Protein AF-A0A645IKE3-F1 (afdb_monomer_lite)

Foldseek 3Di:
DVVVVLVVVLVVVVVVLLVVLVVVLVVDLVSLVVVLVVLVVVLVVLVVVLVVLVVVLVVPVVPDPPPVPVSVVSVVVSVVSVSVSVSSVVSSVSSVVSD

Secondary structure (DSSP, 8-state):
-HHHHHHHHHHHHHHHHHHHHHHHHHT-HHHHHHHHHHHHHHHHHHHHHHHHHHHHHHHHHHH-TT-HHHHHHHHHHHHHHHHHHHHHHHHHHHHHTT-

Radius of gyration: 17.25 Å; chains: 1; bounding box: 39×14×49 Å

Structure (mmCIF, N/CA/C/O backbone):
data_AF-A0A645IKE3-F1
#
_entry.id   AF-A0A645IKE3-F1
#
loop_
_atom_site.group_PDB
_atom_site.id
_atom_site.type_symbol
_atom_site.label_atom_id
_atom_site.label_alt_id
_atom_site.label_comp_id
_atom_site.label_asym_id
_atom_site.label_entity_id
_atom_site.label_seq_id
_atom_site.pdbx_PDB_ins_code
_atom_site.Cartn_x
_atom_site.Cartn_y
_atom_site.Cartn_z
_atom_site.occupancy
_atom_site.B_iso_or_equiv
_atom_site.auth_seq_id
_atom_site.auth_comp_id
_atom_site.auth_asym_id
_atom_site.auth_atom_id
_atom_site.pdbx_PDB_model_num
ATOM 1 N N . MET A 1 1 ? -10.042 0.697 -20.269 1.00 45.78 1 MET A N 1
ATOM 2 C CA . MET A 1 1 ? -10.804 -0.506 -19.840 1.00 45.78 1 MET A CA 1
ATOM 3 C C . MET A 1 1 ? -10.241 -1.132 -18.555 1.00 45.78 1 MET A C 1
ATOM 5 O O . MET A 1 1 ? -11.033 -1.626 -17.769 1.00 45.78 1 MET A O 1
ATOM 9 N N . PHE A 1 2 ? -8.925 -1.075 -18.290 1.00 44.56 2 PHE A N 1
ATOM 10 C CA . PHE A 1 2 ? -8.317 -1.640 -17.068 1.00 44.56 2 PHE A CA 1
ATOM 11 C C . PHE A 1 2 ? -8.499 -0.790 -15.796 1.00 44.56 2 PHE A C 1
ATOM 13 O O . PHE A 1 2 ? -8.690 -1.350 -14.723 1.00 44.56 2 PHE A O 1
ATOM 20 N N . GLU A 1 3 ? -8.533 0.541 -15.907 1.00 49.75 3 GLU A N 1
ATOM 21 C CA . GLU A 1 3 ? -8.690 1.426 -14.738 1.00 49.75 3 GLU A CA 1
ATOM 22 C C . GLU A 1 3 ? -10.026 1.223 -14.007 1.00 49.75 3 GLU A C 1
ATOM 24 O O . GLU A 1 3 ? -10.054 1.181 -12.782 1.00 49.75 3 GLU A O 1
ATOM 29 N N . LYS A 1 4 ? -11.134 1.001 -14.733 1.00 50.97 4 LYS A N 1
ATOM 30 C CA . LYS A 1 4 ? -12.449 0.758 -14.109 1.00 50.97 4 LYS A CA 1
ATOM 31 C C . LYS A 1 4 ? -12.482 -0.518 -13.265 1.00 50.97 4 LYS A C 1
ATOM 33 O O . LYS A 1 4 ? -13.073 -0.508 -12.194 1.00 50.97 4 LYS A O 1
ATOM 38 N N . LEU A 1 5 ? -11.828 -1.590 -13.719 1.00 59.22 5 LEU A N 1
ATOM 39 C CA . LEU A 1 5 ? -11.764 -2.850 -12.969 1.00 59.22 5 LEU A CA 1
ATOM 40 C C . LEU A 1 5 ? -10.926 -2.706 -11.692 1.00 59.22 5 LEU A C 1
ATOM 42 O O . LEU A 1 5 ? -11.276 -3.281 -10.662 1.00 59.22 5 LEU A O 1
ATOM 46 N N . ASN A 1 6 ? -9.853 -1.911 -11.747 1.00 58.88 6 ASN A N 1
ATOM 47 C CA . ASN A 1 6 ? -8.986 -1.679 -10.594 1.00 58.88 6 ASN A CA 1
ATOM 48 C C . ASN A 1 6 ? -9.669 -0.797 -9.535 1.00 58.88 6 ASN A C 1
ATOM 50 O O . ASN A 1 6 ? -9.571 -1.071 -8.339 1.00 58.88 6 ASN A O 1
ATOM 54 N N . VAL A 1 7 ? -10.432 0.213 -9.971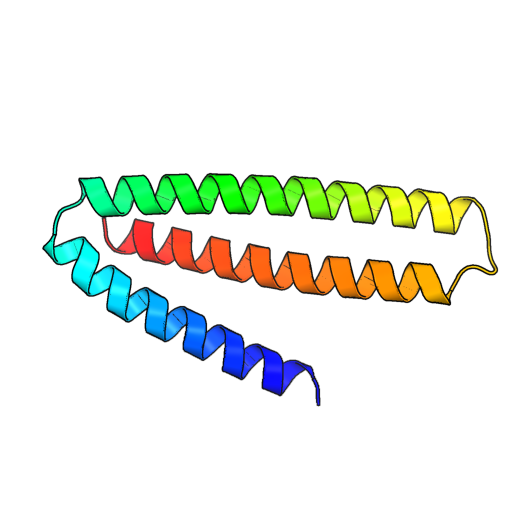 1.00 61.66 7 VAL A N 1
ATOM 55 C CA . VAL A 1 7 ? -11.232 1.071 -9.081 1.00 61.66 7 VAL A CA 1
ATOM 56 C C . VAL A 1 7 ? -12.293 0.256 -8.337 1.00 61.66 7 VAL A C 1
ATOM 58 O O . VAL A 1 7 ? -12.394 0.366 -7.118 1.00 61.66 7 VAL A O 1
ATOM 61 N N . ASP A 1 8 ? -13.024 -0.616 -9.033 1.00 72.62 8 ASP A N 1
ATOM 62 C CA . ASP A 1 8 ? -14.043 -1.491 -8.434 1.00 72.62 8 ASP A CA 1
ATOM 63 C C . ASP A 1 8 ? -13.459 -2.428 -7.360 1.00 72.62 8 ASP A C 1
ATOM 65 O O . ASP A 1 8 ? -14.041 -2.624 -6.289 1.00 72.62 8 ASP A O 1
ATOM 69 N N . ALA A 1 9 ? -12.285 -3.005 -7.630 1.00 74.62 9 ALA A N 1
ATOM 70 C CA . ALA A 1 9 ? -11.602 -3.898 -6.700 1.00 74.62 9 ALA A CA 1
ATOM 71 C C . ALA A 1 9 ? -11.061 -3.150 -5.471 1.00 74.62 9 ALA A C 1
ATOM 73 O O . ALA A 1 9 ? -11.218 -3.621 -4.339 1.00 74.62 9 ALA A O 1
ATOM 74 N N . ASN A 1 10 ? -10.463 -1.974 -5.673 1.00 74.38 10 ASN A N 1
ATOM 75 C CA . ASN A 1 10 ? -9.962 -1.134 -4.586 1.00 74.38 10 ASN A CA 1
ATOM 76 C C . ASN A 1 10 ? -11.098 -0.612 -3.705 1.00 74.38 10 ASN A C 1
ATOM 78 O O . ASN A 1 10 ? -10.972 -0.642 -2.480 1.00 74.38 10 ASN A O 1
ATOM 82 N N . GLN A 1 11 ? -12.232 -0.240 -4.300 1.00 77.44 11 GLN A N 1
ATOM 83 C CA . GLN A 1 11 ? -13.409 0.199 -3.558 1.00 77.44 11 GLN A CA 1
ATOM 84 C C . GLN A 1 11 ? -13.935 -0.913 -2.642 1.00 77.44 11 GLN A C 1
ATOM 86 O O . GLN A 1 11 ? -14.067 -0.705 -1.439 1.00 77.44 11 GLN A O 1
ATOM 91 N N . ARG A 1 12 ? -14.105 -2.139 -3.158 1.00 83.56 12 ARG A N 1
ATOM 92 C CA . ARG A 1 12 ? -14.530 -3.288 -2.332 1.00 83.56 12 ARG A CA 1
ATOM 93 C C . ARG A 1 12 ? -13.554 -3.592 -1.199 1.00 83.56 12 ARG A C 1
ATOM 95 O O . ARG A 1 12 ? -13.977 -3.935 -0.092 1.00 83.56 12 ARG A O 1
ATOM 102 N N . ARG A 1 13 ? -12.246 -3.473 -1.455 1.00 82.06 13 ARG A N 1
ATOM 103 C CA . ARG A 1 13 ? -11.203 -3.650 -0.431 1.00 82.06 13 ARG A CA 1
ATOM 104 C C . ARG A 1 13 ? -11.299 -2.582 0.658 1.00 82.06 13 ARG A C 1
ATOM 106 O O . ARG A 1 13 ? -11.140 -2.922 1.830 1.00 82.06 13 ARG A O 1
ATOM 113 N N . LEU A 1 14 ? -11.575 -1.329 0.294 1.00 83.00 14 LEU A N 1
ATOM 114 C CA . LEU A 1 14 ? -11.809 -0.243 1.249 1.00 83.00 14 LEU A CA 1
ATOM 115 C C . LEU A 1 14 ? -13.090 -0.450 2.048 1.00 83.00 14 LEU A C 1
ATOM 117 O O . LEU A 1 14 ? -13.064 -0.295 3.262 1.00 83.00 14 LEU A O 1
ATOM 121 N N . ASP A 1 15 ? -14.187 -0.836 1.406 1.00 85.50 15 ASP A N 1
ATOM 122 C CA . ASP A 1 15 ? -15.467 -1.041 2.089 1.00 85.50 15 ASP A CA 1
ATOM 123 C C . ASP A 1 15 ? -15.377 -2.196 3.096 1.00 85.50 15 ASP A C 1
ATOM 125 O O . ASP A 1 15 ? -15.797 -2.067 4.249 1.00 85.50 15 ASP A O 1
ATOM 129 N N . THR A 1 16 ? -14.717 -3.292 2.706 1.00 86.38 16 THR A N 1
ATOM 130 C CA . THR A 1 16 ? -14.411 -4.411 3.611 1.00 86.38 16 THR A CA 1
ATOM 131 C C . THR A 1 16 ? -13.540 -3.948 4.779 1.00 86.38 16 THR A C 1
ATOM 133 O O . THR A 1 16 ? -13.788 -4.306 5.932 1.00 86.38 16 THR A O 1
ATOM 136 N N . PHE A 1 17 ? -12.527 -3.124 4.502 1.00 86.38 17 PHE A N 1
ATOM 137 C CA . PHE A 1 17 ? -11.661 -2.574 5.537 1.00 86.38 17 PHE A CA 1
ATOM 138 C C . PHE A 1 17 ? -12.427 -1.668 6.506 1.00 86.38 17 PHE A C 1
ATOM 140 O O . PHE A 1 17 ? -12.303 -1.862 7.706 1.00 86.38 17 PHE A O 1
ATOM 147 N N . LYS A 1 18 ? -13.276 -0.757 6.019 1.00 85.06 18 LYS A N 1
ATOM 148 C CA . LYS A 1 18 ? -14.127 0.111 6.852 1.00 85.06 18 LYS A CA 1
ATOM 149 C C . LYS A 1 18 ? -15.066 -0.691 7.752 1.00 85.06 18 LYS A C 1
ATOM 151 O O . LYS A 1 18 ? -15.243 -0.344 8.918 1.00 85.06 18 LYS A O 1
ATOM 156 N N . SER A 1 19 ? -15.651 -1.773 7.234 1.00 85.25 19 SER A N 1
ATOM 157 C CA . SER A 1 19 ? -16.495 -2.666 8.035 1.00 85.25 19 SER A CA 1
ATOM 158 C C . SER A 1 19 ? -15.700 -3.332 9.160 1.00 85.25 19 SER A C 1
ATOM 160 O O . SER A 1 19 ? -16.136 -3.330 10.309 1.00 85.25 19 SER A O 1
ATOM 162 N N . ASN A 1 20 ? -14.510 -3.855 8.849 1.00 84.62 20 ASN A N 1
ATOM 163 C CA . ASN A 1 20 ? -13.615 -4.435 9.852 1.00 84.62 20 ASN A CA 1
ATOM 164 C C . ASN A 1 20 ? -13.111 -3.385 10.849 1.00 84.62 20 ASN A C 1
ATOM 166 O O . ASN A 1 20 ? -12.989 -3.679 12.032 1.00 84.62 20 ASN A O 1
ATOM 170 N N . LEU A 1 21 ? -12.848 -2.162 10.392 1.00 85.00 21 LEU A N 1
ATOM 171 C CA . LEU A 1 21 ? -12.387 -1.054 11.218 1.00 85.00 21 LEU A CA 1
ATOM 172 C C . LEU A 1 21 ? -13.425 -0.678 12.275 1.00 85.00 21 LEU A C 1
ATOM 174 O O . LEU A 1 21 ? -13.073 -0.545 13.441 1.00 85.00 21 LEU A O 1
ATOM 178 N N . ARG A 1 22 ? -14.706 -0.593 11.892 1.00 82.12 22 ARG A N 1
ATOM 179 C CA . ARG A 1 22 ? -15.820 -0.388 12.832 1.00 82.12 22 ARG A CA 1
ATOM 180 C C . ARG A 1 22 ? -15.919 -1.505 13.870 1.00 82.12 22 ARG A C 1
ATOM 182 O O . ARG A 1 22 ? -16.131 -1.226 15.041 1.00 82.12 22 ARG A O 1
ATOM 189 N N . ASP A 1 23 ? -15.736 -2.762 13.472 1.00 83.38 23 ASP A N 1
ATOM 190 C CA . ASP A 1 23 ? -15.695 -3.877 14.430 1.00 83.38 23 ASP A CA 1
ATOM 191 C C . ASP A 1 23 ? -14.470 -3.780 15.361 1.00 83.38 23 ASP A C 1
ATOM 193 O O . ASP A 1 23 ? -14.570 -4.033 16.560 1.00 83.38 23 ASP A O 1
ATOM 197 N N . MET A 1 24 ? -13.311 -3.354 14.851 1.00 80.88 24 MET A N 1
ATOM 198 C CA . MET A 1 24 ? -12.101 -3.190 15.660 1.00 80.88 24 MET A CA 1
ATOM 199 C C . MET A 1 24 ? -12.165 -1.998 16.614 1.00 80.88 24 MET A C 1
ATOM 201 O O . MET A 1 24 ? -11.694 -2.142 17.741 1.00 80.88 24 MET A O 1
ATOM 205 N N . SER A 1 25 ? -12.769 -0.875 16.218 1.00 77.56 25 SER A N 1
ATOM 206 C CA . SER A 1 25 ? -12.923 0.291 17.094 1.00 77.56 25 SER A CA 1
ATOM 207 C C . SER A 1 25 ? -13.791 -0.036 18.309 1.00 77.56 25 SER A C 1
ATOM 209 O O . SER A 1 25 ? -13.448 0.343 19.426 1.00 77.56 25 SER A O 1
ATOM 211 N N . THR A 1 26 ? -14.827 -0.869 18.144 1.00 78.19 26 THR A N 1
ATOM 212 C CA . THR A 1 26 ? -15.631 -1.366 19.280 1.00 78.19 26 THR A CA 1
ATOM 213 C C . THR A 1 26 ? -14.858 -2.287 20.231 1.00 78.19 26 THR A C 1
ATOM 215 O O . THR A 1 26 ? -15.253 -2.454 21.383 1.00 78.19 26 THR A O 1
ATOM 218 N N . LYS A 1 27 ? -13.743 -2.876 19.776 1.00 75.81 27 LYS A N 1
ATOM 219 C CA . LYS A 1 27 ? -12.892 -3.803 20.546 1.00 75.81 27 LYS A CA 1
ATOM 220 C C . LYS A 1 27 ? -11.706 -3.112 21.234 1.00 75.81 27 LYS A C 1
ATOM 222 O O . LYS A 1 27 ? -10.949 -3.790 21.928 1.00 75.81 27 LYS A O 1
ATOM 227 N N . GLY A 1 28 ? -11.562 -1.795 21.070 1.00 78.19 28 GLY A N 1
ATOM 228 C C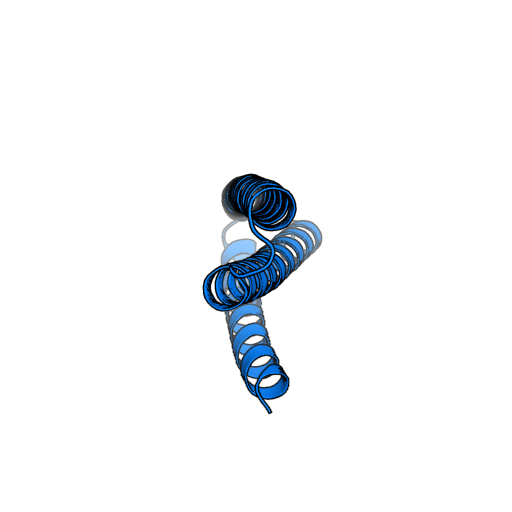A . GLY A 1 28 ? -10.608 -0.954 21.794 1.00 78.19 28 GLY A CA 1
ATOM 229 C C . GLY A 1 28 ? -9.472 -0.381 20.939 1.00 78.19 28 GLY A C 1
ATOM 230 O O . GLY A 1 28 ? -8.941 -1.024 20.030 1.00 78.19 28 GLY A O 1
ATOM 231 N N . GLU A 1 29 ? -9.053 0.830 21.307 1.00 79.31 29 GLU A N 1
ATOM 232 C CA . GLU A 1 29 ? -8.060 1.675 20.622 1.00 79.31 29 GLU A CA 1
ATOM 233 C C . GLU A 1 29 ? -6.701 0.985 20.407 1.00 79.31 29 GLU A C 1
ATOM 235 O O . GLU A 1 29 ? -6.073 1.102 19.357 1.00 79.31 29 GLU A O 1
ATOM 240 N N . ASN A 1 30 ? -6.284 0.143 21.356 1.00 84.69 30 ASN A N 1
ATOM 241 C CA . ASN A 1 30 ? -5.026 -0.605 21.282 1.00 84.69 30 ASN A CA 1
ATOM 242 C C . ASN A 1 30 ? -4.940 -1.532 20.052 1.00 84.69 30 ASN A C 1
ATOM 244 O O . ASN A 1 30 ? -3.856 -1.797 19.527 1.00 84.69 30 ASN A O 1
ATOM 248 N N . LYS A 1 31 ? -6.082 -2.047 19.575 1.00 84.44 31 LYS A N 1
ATOM 249 C CA . LYS A 1 31 ? -6.134 -2.895 18.377 1.00 84.44 31 LYS A CA 1
ATOM 250 C C . LYS A 1 31 ? -5.997 -2.065 17.099 1.00 84.44 31 LYS A C 1
ATOM 252 O O . LYS A 1 31 ? -5.309 -2.500 16.178 1.00 84.44 31 LYS A O 1
ATOM 257 N N . LEU A 1 32 ? -6.598 -0.874 17.076 1.00 84.94 32 LEU A N 1
ATOM 258 C CA . LEU A 1 32 ? -6.474 0.085 15.976 1.00 84.94 32 LEU A CA 1
ATOM 259 C C . LEU A 1 32 ? -5.031 0.567 15.823 1.00 84.94 32 LEU A C 1
ATOM 261 O O . LEU A 1 32 ? -4.493 0.537 14.719 1.00 84.94 32 LEU A O 1
ATOM 265 N N . LEU A 1 33 ? -4.371 0.913 16.932 1.00 86.75 33 LEU A N 1
ATOM 266 C CA . LEU A 1 33 ? -2.969 1.338 16.935 1.00 86.75 33 LEU A CA 1
ATOM 267 C C . LEU A 1 33 ? -2.036 0.260 16.366 1.00 86.75 33 LEU A C 1
ATOM 269 O O . LEU A 1 33 ? -1.201 0.557 15.514 1.00 86.75 33 LEU A O 1
ATOM 273 N N . ARG A 1 34 ? -2.218 -1.007 16.757 1.00 89.12 34 ARG A N 1
ATOM 274 C CA . ARG A 1 34 ? -1.439 -2.127 16.197 1.00 89.12 34 ARG A CA 1
ATOM 275 C C . ARG A 1 34 ? -1.665 -2.317 14.698 1.00 89.12 34 ARG A C 1
ATOM 277 O O . ARG A 1 34 ? -0.715 -2.588 13.965 1.00 89.12 34 ARG A O 1
ATOM 284 N N . GLU A 1 35 ? -2.907 -2.189 14.237 1.00 87.88 35 GLU A N 1
ATOM 285 C CA . GLU A 1 35 ? -3.217 -2.290 12.808 1.00 87.88 35 GLU A CA 1
ATOM 286 C C . GLU A 1 35 ? -2.601 -1.117 12.028 1.00 87.88 35 GLU A C 1
ATOM 288 O O . GLU A 1 35 ? -2.018 -1.324 10.962 1.00 87.88 35 GLU A O 1
ATOM 293 N N . ARG A 1 36 ? -2.631 0.094 12.599 1.00 89.56 36 ARG A N 1
ATOM 294 C CA . ARG A 1 36 ? -1.974 1.284 12.044 1.00 89.56 36 ARG A CA 1
ATOM 295 C C . ARG A 1 36 ? -0.473 1.065 11.884 1.00 89.56 36 ARG A C 1
ATOM 297 O O . ARG A 1 36 ? 0.063 1.301 10.806 1.00 89.56 36 ARG A O 1
ATOM 304 N N . GLU A 1 37 ? 0.206 0.572 12.919 1.00 91.88 37 GLU A N 1
ATOM 305 C CA . GLU A 1 37 ? 1.641 0.271 12.855 1.00 91.88 37 GLU A CA 1
ATOM 306 C C . GLU A 1 37 ? 1.969 -0.762 11.776 1.00 91.88 37 GLU A C 1
ATOM 308 O O . GLU A 1 37 ? 2.931 -0.601 11.022 1.00 91.88 37 GLU A O 1
ATOM 313 N N . LYS A 1 38 ? 1.156 -1.816 11.666 1.00 92.69 38 LYS A N 1
ATOM 314 C CA . LYS A 1 38 ? 1.328 -2.846 10.641 1.00 92.69 38 LYS A CA 1
ATOM 315 C C . LYS A 1 38 ? 1.193 -2.266 9.231 1.00 92.69 38 LYS A C 1
ATOM 317 O O . LYS A 1 38 ? 2.013 -2.578 8.368 1.00 92.69 38 LYS A O 1
ATOM 322 N N . LEU A 1 39 ? 0.186 -1.424 9.003 1.00 91.25 39 LEU A N 1
ATOM 323 C CA . LEU A 1 39 ? -0.023 -0.763 7.716 1.00 91.25 39 LEU A CA 1
ATOM 324 C C . LEU A 1 39 ? 1.091 0.239 7.401 1.00 91.25 39 LEU A C 1
ATOM 326 O O . LEU A 1 39 ? 1.560 0.259 6.268 1.00 91.25 39 LEU A O 1
ATOM 330 N N . MET A 1 40 ? 1.575 1.004 8.383 1.00 91.44 40 MET A N 1
ATOM 331 C CA . MET A 1 40 ? 2.715 1.908 8.185 1.00 91.44 40 MET A CA 1
ATOM 332 C C . MET A 1 40 ? 3.976 1.154 7.758 1.00 91.44 40 MET A C 1
ATOM 334 O O . MET A 1 40 ? 4.604 1.539 6.776 1.00 91.44 40 MET A O 1
ATOM 338 N N . ARG A 1 41 ? 4.308 0.031 8.411 1.00 94.31 41 ARG A N 1
ATOM 339 C CA . ARG A 1 41 ? 5.454 -0.802 7.999 1.00 94.31 41 ARG A CA 1
ATOM 340 C C . ARG A 1 41 ? 5.287 -1.353 6.583 1.00 94.31 41 ARG A C 1
ATOM 342 O O . ARG A 1 41 ? 6.248 -1.389 5.821 1.00 94.31 41 ARG A O 1
ATOM 349 N N . ALA A 1 42 ? 4.075 -1.777 6.222 1.00 92.06 42 ALA A N 1
ATOM 350 C CA . ALA A 1 42 ? 3.784 -2.244 4.868 1.00 92.06 42 ALA A CA 1
ATOM 351 C C . ALA A 1 42 ? 3.942 -1.118 3.830 1.00 92.06 42 ALA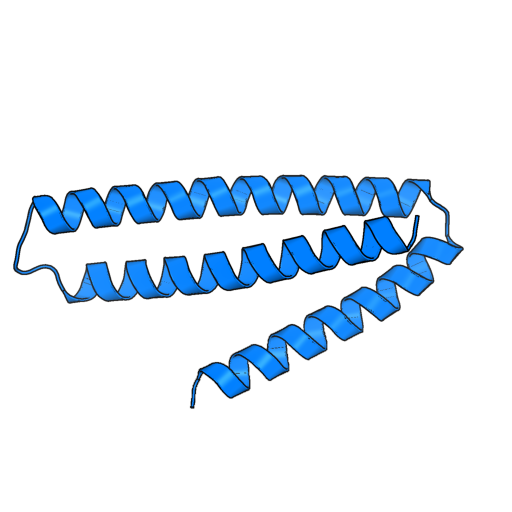 A C 1
ATOM 353 O O . ALA A 1 42 ? 4.512 -1.338 2.765 1.00 92.06 42 ALA A O 1
ATOM 354 N N . TYR A 1 43 ? 3.498 0.097 4.155 1.00 92.69 43 TYR A N 1
ATOM 355 C CA . TYR A 1 43 ? 3.665 1.274 3.304 1.00 92.69 43 TYR A CA 1
ATOM 356 C C . TYR A 1 43 ? 5.140 1.649 3.107 1.00 92.69 43 TYR A C 1
ATOM 358 O O . TYR A 1 43 ? 5.563 1.917 1.982 1.00 92.69 43 TYR A O 1
ATOM 366 N N . GLU A 1 44 ? 5.942 1.626 4.173 1.00 93.31 44 GLU A N 1
ATOM 367 C CA . GLU A 1 44 ? 7.390 1.847 4.082 1.00 93.31 44 GLU A CA 1
ATOM 368 C C . GLU A 1 44 ? 8.078 0.787 3.218 1.00 93.31 44 GLU A C 1
ATOM 370 O O . GLU A 1 44 ? 8.916 1.123 2.379 1.00 93.31 44 GLU A O 1
ATOM 375 N N . HIS A 1 45 ? 7.688 -0.482 3.368 1.00 9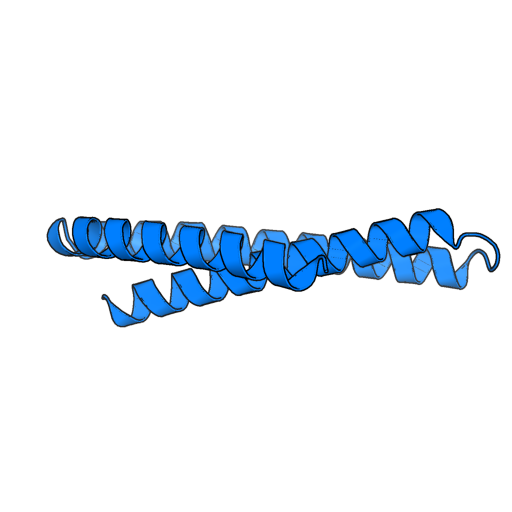3.62 45 HIS A N 1
ATOM 376 C CA . HIS A 1 45 ? 8.207 -1.564 2.538 1.00 93.62 45 HIS A CA 1
ATOM 377 C C . HIS A 1 45 ? 7.897 -1.337 1.053 1.00 93.62 45 HIS A C 1
ATOM 379 O O . HIS A 1 45 ? 8.814 -1.349 0.232 1.00 93.62 45 HIS A O 1
ATOM 385 N N . LEU A 1 46 ? 6.641 -1.018 0.720 1.00 92.44 46 LEU A N 1
ATOM 386 C CA . LEU A 1 46 ? 6.235 -0.706 -0.652 1.00 92.44 46 LEU A CA 1
ATOM 387 C C . LEU A 1 46 ? 7.005 0.488 -1.220 1.00 92.44 46 LEU A C 1
ATOM 389 O O . LEU A 1 46 ? 7.438 0.444 -2.369 1.00 92.44 46 LEU A O 1
ATOM 393 N N . LYS A 1 47 ? 7.230 1.544 -0.427 1.00 92.38 47 LYS A N 1
ATOM 394 C CA . LYS A 1 47 ? 8.064 2.682 -0.848 1.00 92.38 47 LYS A CA 1
ATOM 395 C C . LYS A 1 47 ? 9.489 2.255 -1.189 1.00 92.38 47 LYS A C 1
ATOM 397 O O . LYS A 1 47 ? 10.021 2.692 -2.209 1.00 92.38 47 LYS A O 1
ATOM 402 N N . SER A 1 48 ? 10.093 1.397 -0.369 1.00 94.31 48 SER A N 1
ATOM 403 C CA . SER A 1 48 ? 11.430 0.859 -0.630 1.00 94.31 48 SER A CA 1
ATOM 404 C C . SER A 1 48 ? 11.467 0.004 -1.900 1.00 94.31 48 SER A C 1
ATOM 406 O O . SER A 1 48 ? 12.419 0.089 -2.680 1.00 94.31 48 SER A O 1
ATOM 408 N N . GLU A 1 49 ? 10.435 -0.806 -2.141 1.00 92.38 49 GLU A N 1
ATOM 409 C CA . GLU A 1 49 ? 10.320 -1.597 -3.366 1.00 92.38 49 GLU A CA 1
ATOM 410 C C . GLU A 1 49 ? 10.166 -0.700 -4.596 1.00 92.38 49 GLU A C 1
ATOM 412 O O . GLU A 1 49 ? 10.915 -0.859 -5.558 1.00 92.38 49 GLU A O 1
ATOM 417 N N . ILE A 1 50 ? 9.257 0.280 -4.556 1.00 92.56 50 ILE A N 1
ATOM 418 C CA . ILE A 1 50 ? 9.049 1.251 -5.641 1.00 92.56 50 ILE A CA 1
ATOM 419 C C . ILE A 1 50 ? 10.366 1.945 -5.990 1.00 92.56 50 ILE A C 1
ATOM 421 O O . ILE A 1 50 ? 10.746 1.950 -7.158 1.00 92.56 50 ILE A O 1
ATOM 425 N N . ALA A 1 51 ? 11.091 2.457 -4.992 1.00 92.44 51 ALA A N 1
ATOM 426 C CA . ALA A 1 51 ? 12.378 3.114 -5.203 1.00 92.44 51 ALA A CA 1
ATOM 427 C C . ALA A 1 51 ? 13.407 2.176 -5.858 1.00 92.44 51 ALA A C 1
ATOM 429 O O . ALA A 1 51 ? 14.162 2.590 -6.737 1.00 92.44 51 ALA A O 1
ATOM 430 N N . THR A 1 52 ? 13.412 0.898 -5.471 1.00 92.75 52 THR A N 1
ATOM 431 C CA . THR A 1 52 ? 14.287 -0.122 -6.065 1.00 92.75 52 THR A CA 1
ATOM 432 C C . THR A 1 52 ? 13.937 -0.368 -7.531 1.00 92.75 52 THR A C 1
ATOM 434 O O . THR A 1 52 ? 14.821 -0.382 -8.389 1.00 92.75 52 THR A O 1
ATOM 437 N N . TYR A 1 53 ? 12.650 -0.522 -7.848 1.00 90.62 53 TYR A N 1
ATOM 438 C CA . TYR A 1 53 ? 12.197 -0.690 -9.227 1.00 90.62 53 TYR A CA 1
ATOM 439 C C . TYR A 1 53 ? 12.474 0.557 -10.077 1.00 90.62 53 TYR A C 1
ATOM 441 O O . TYR A 1 53 ? 12.927 0.419 -11.210 1.00 90.62 53 TYR A O 1
ATOM 449 N N . GLU A 1 54 ? 12.268 1.762 -9.542 1.00 89.12 54 GLU A N 1
ATOM 450 C CA . GLU A 1 54 ? 12.590 3.020 -10.226 1.00 89.12 54 GLU A CA 1
ATOM 451 C C . GLU A 1 54 ? 14.093 3.139 -10.513 1.00 89.12 54 GLU A C 1
ATOM 453 O O . GLU A 1 54 ? 14.478 3.484 -11.632 1.00 89.12 54 GLU A O 1
ATOM 458 N N . ASN A 1 55 ? 14.949 2.775 -9.552 1.00 90.62 55 ASN A N 1
ATOM 459 C CA . ASN A 1 55 ? 16.399 2.749 -9.744 1.00 90.62 55 ASN A CA 1
ATOM 460 C C . ASN A 1 55 ? 16.803 1.755 -10.849 1.00 90.62 55 ASN A C 1
ATOM 462 O O . ASN A 1 55 ? 17.545 2.108 -11.767 1.00 90.62 55 ASN A O 1
ATOM 466 N N . ASN A 1 56 ? 16.228 0.548 -10.825 1.00 87.62 56 ASN A N 1
ATOM 467 C CA . ASN A 1 56 ? 16.457 -0.480 -11.842 1.00 87.62 56 ASN A CA 1
ATOM 468 C C . ASN A 1 56 ? 16.023 -0.020 -13.242 1.00 87.62 56 ASN A C 1
ATOM 470 O O . ASN A 1 56 ? 16.756 -0.220 -14.211 1.00 87.62 56 ASN A O 1
ATOM 474 N N . VAL A 1 57 ? 14.863 0.635 -13.364 1.00 87.94 57 VAL A N 1
ATOM 475 C CA . VAL A 1 57 ? 14.400 1.213 -14.637 1.00 87.94 57 VAL A CA 1
ATOM 476 C C . VAL A 1 57 ? 15.353 2.306 -15.117 1.00 87.94 57 VAL A C 1
ATOM 478 O O . VAL A 1 57 ? 15.713 2.319 -16.298 1.00 87.94 57 VAL A O 1
ATOM 481 N N . GLY A 1 58 ? 15.807 3.187 -14.221 1.00 85.69 58 GLY A N 1
ATOM 482 C CA . GLY A 1 58 ? 16.794 4.226 -14.529 1.00 85.69 58 GLY A CA 1
ATOM 483 C C . GLY A 1 58 ? 18.119 3.652 -15.046 1.00 85.69 58 GLY A C 1
ATOM 484 O O . GLY A 1 58 ? 18.655 4.119 -16.050 1.00 85.69 58 GLY A O 1
ATOM 485 N N . PHE A 1 59 ? 18.612 2.575 -14.430 1.00 86.31 59 PHE A N 1
ATOM 486 C CA . PHE A 1 59 ? 19.821 1.881 -14.878 1.00 86.31 59 PHE A CA 1
ATOM 487 C C . PHE A 1 59 ? 19.647 1.213 -16.252 1.00 86.31 59 PHE A C 1
ATOM 489 O O . PHE A 1 59 ? 20.512 1.334 -17.127 1.00 86.31 59 PHE A O 1
ATOM 496 N N . LEU A 1 60 ? 18.522 0.523 -16.467 1.00 82.56 60 LEU A N 1
ATOM 497 C CA . LEU A 1 60 ? 18.221 -0.180 -17.718 1.00 82.56 60 LEU A CA 1
ATOM 498 C C . LEU A 1 60 ? 18.032 0.784 -18.898 1.00 82.56 60 LEU A C 1
ATOM 500 O O . LEU A 1 60 ? 18.523 0.513 -19.995 1.00 82.56 60 LEU A O 1
ATOM 504 N N . THR A 1 61 ? 17.367 1.920 -18.672 1.00 78.62 61 THR A N 1
ATOM 505 C CA . THR A 1 61 ? 17.179 2.967 -19.693 1.00 78.62 61 THR A CA 1
ATOM 506 C C . THR A 1 61 ? 18.485 3.671 -20.056 1.00 78.62 61 THR A C 1
ATOM 508 O O . THR A 1 61 ? 18.703 3.959 -21.234 1.00 78.62 61 THR A O 1
ATOM 511 N N . ALA A 1 62 ? 19.382 3.891 -19.089 1.00 78.62 62 ALA A N 1
ATOM 512 C CA . ALA A 1 62 ? 20.711 4.444 -19.346 1.00 78.62 62 ALA A CA 1
ATOM 513 C C . ALA A 1 62 ? 21.626 3.464 -20.107 1.00 78.62 62 ALA A C 1
ATOM 515 O O . ALA A 1 62 ? 22.435 3.888 -20.933 1.00 78.62 62 ALA A O 1
ATOM 516 N N . SER A 1 63 ? 21.483 2.157 -19.853 1.00 72.19 63 SER A N 1
ATOM 517 C CA . SER A 1 63 ? 22.402 1.126 -20.354 1.00 72.19 63 SER A CA 1
ATOM 518 C C . SER A 1 63 ? 22.001 0.505 -21.699 1.00 72.19 63 SER A C 1
ATOM 520 O O . SER A 1 63 ? 22.868 -0.030 -22.388 1.00 72.19 63 SER A O 1
ATOM 522 N N . ASN A 1 64 ? 20.723 0.532 -22.117 1.00 59.09 64 ASN A N 1
ATOM 523 C CA . ASN A 1 64 ? 20.327 -0.096 -23.385 1.00 59.09 64 ASN A CA 1
ATOM 524 C C . ASN A 1 64 ? 19.061 0.509 -24.033 1.00 59.09 64 ASN A C 1
ATOM 526 O O . ASN A 1 64 ? 17.944 0.321 -23.557 1.00 59.09 64 ASN A O 1
ATOM 530 N N . LYS A 1 65 ? 19.207 1.138 -25.211 1.00 59.75 65 LYS A N 1
ATOM 531 C CA . LYS A 1 65 ? 18.095 1.740 -25.989 1.00 59.75 65 LYS A CA 1
ATOM 532 C C . LYS A 1 65 ? 17.108 0.724 -26.602 1.00 59.75 65 LYS A C 1
ATOM 534 O O . LYS A 1 65 ? 16.122 1.136 -27.204 1.00 59.75 65 LYS A O 1
ATOM 539 N N . LYS A 1 66 ? 17.361 -0.590 -26.497 1.00 59.88 66 LYS A N 1
ATOM 540 C CA . LYS A 1 66 ? 16.546 -1.664 -27.116 1.00 59.88 66 LYS A CA 1
ATOM 541 C C . LYS A 1 66 ? 15.735 -2.520 -26.120 1.00 59.88 66 LYS A C 1
ATOM 543 O O . LYS A 1 66 ? 15.128 -3.504 -26.527 1.00 59.88 66 LYS A O 1
ATOM 548 N N . GLY A 1 67 ? 15.698 -2.161 -24.832 1.00 62.06 67 GLY A N 1
ATOM 549 C CA . GLY A 1 67 ? 15.075 -2.947 -23.749 1.00 62.06 67 GLY A CA 1
ATOM 550 C C . GLY A 1 67 ? 13.597 -2.655 -23.434 1.00 62.06 67 GLY A C 1
ATOM 551 O O . GLY A 1 67 ? 13.197 -2.789 -22.281 1.00 62.06 67 GLY A O 1
ATOM 552 N N . ASN A 1 68 ? 12.774 -2.244 -24.407 1.00 69.50 68 ASN A N 1
ATOM 553 C CA . ASN A 1 68 ? 11.424 -1.706 -24.141 1.00 69.50 68 ASN A CA 1
ATOM 554 C C . ASN A 1 68 ? 10.450 -2.669 -23.429 1.00 69.50 68 ASN A C 1
ATOM 556 O O . ASN A 1 68 ? 9.585 -2.206 -22.693 1.00 69.50 68 ASN A O 1
ATOM 560 N N . GLY A 1 69 ? 10.560 -3.988 -23.625 1.00 79.44 69 GLY A N 1
ATOM 561 C CA . GLY A 1 69 ? 9.628 -4.959 -23.026 1.00 79.44 69 GLY A CA 1
ATOM 562 C C . GLY A 1 69 ? 9.737 -5.046 -21.500 1.00 79.44 69 GLY A C 1
ATOM 563 O O . GLY A 1 69 ? 8.742 -4.887 -20.798 1.00 79.44 69 GLY A O 1
ATOM 564 N N . LEU A 1 70 ? 10.961 -5.221 -2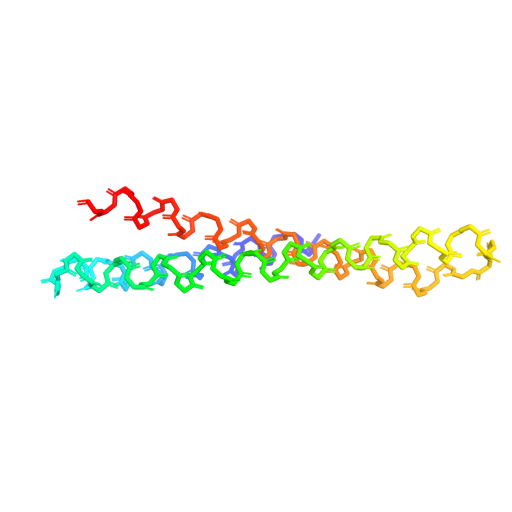0.993 1.00 81.69 70 LEU A N 1
ATOM 565 C CA . LEU A 1 70 ? 11.240 -5.314 -19.555 1.00 81.69 70 LEU A CA 1
ATOM 566 C C . LEU A 1 70 ? 10.991 -3.985 -18.837 1.00 81.69 70 LEU A C 1
ATOM 568 O O . LEU A 1 70 ? 10.436 -3.973 -17.743 1.00 81.69 70 LEU A O 1
ATOM 572 N N . ILE A 1 71 ? 11.347 -2.865 -19.475 1.00 84.56 71 ILE A N 1
ATOM 573 C CA . ILE A 1 71 ? 11.083 -1.528 -18.932 1.00 84.56 71 ILE A CA 1
ATOM 574 C C . ILE A 1 71 ? 9.572 -1.298 -18.803 1.00 84.56 71 ILE A C 1
ATOM 576 O O . ILE A 1 71 ? 9.115 -0.857 -17.753 1.00 84.56 71 ILE A O 1
ATOM 580 N N . ASN A 1 72 ? 8.780 -1.662 -19.817 1.00 86.69 72 ASN A N 1
ATOM 581 C CA . ASN A 1 72 ? 7.320 -1.547 -19.753 1.00 86.69 72 ASN A CA 1
ATOM 582 C C . ASN A 1 72 ? 6.704 -2.409 -18.646 1.00 86.69 72 ASN A C 1
ATOM 584 O O . ASN A 1 72 ? 5.770 -1.967 -17.978 1.00 86.69 72 ASN A O 1
ATOM 588 N N . GLU A 1 73 ? 7.207 -3.624 -18.433 1.00 86.31 73 GLU A N 1
ATOM 589 C CA . GLU A 1 73 ? 6.724 -4.487 -17.353 1.00 86.31 73 GLU A CA 1
ATOM 590 C C . GLU A 1 73 ? 7.080 -3.924 -15.971 1.00 86.31 73 GLU A C 1
ATOM 592 O O . GLU A 1 73 ? 6.218 -3.854 -15.094 1.00 86.31 73 GLU A O 1
ATOM 597 N N . MET A 1 74 ? 8.312 -3.433 -15.795 1.00 88.56 74 MET A N 1
ATOM 598 C CA . MET A 1 74 ? 8.727 -2.767 -14.559 1.00 88.56 74 MET A CA 1
ATOM 599 C C . MET A 1 74 ? 7.915 -1.499 -14.290 1.00 88.56 74 MET A C 1
ATOM 601 O O . MET A 1 74 ? 7.475 -1.305 -13.161 1.00 88.56 74 MET A O 1
ATOM 605 N N . MET A 1 75 ? 7.649 -0.673 -15.307 1.00 86.94 75 MET A N 1
ATOM 606 C CA . MET A 1 75 ? 6.802 0.517 -15.163 1.00 86.94 75 MET A CA 1
ATOM 607 C C . MET A 1 75 ? 5.383 0.147 -14.721 1.00 86.94 75 MET A C 1
ATOM 609 O O . MET A 1 75 ? 4.888 0.720 -13.756 1.00 86.94 75 MET A O 1
ATOM 613 N N . ARG A 1 76 ? 4.764 -0.874 -15.331 1.00 90.06 76 ARG A N 1
ATOM 614 C CA . ARG A 1 76 ? 3.449 -1.374 -14.888 1.00 90.06 76 ARG A CA 1
ATOM 615 C C . ARG A 1 76 ? 3.477 -1.882 -13.449 1.00 90.06 76 ARG A C 1
ATOM 617 O O . ARG A 1 76 ? 2.518 -1.686 -12.708 1.00 90.06 76 ARG A O 1
ATOM 624 N N . LYS A 1 77 ? 4.565 -2.540 -13.042 1.00 89.75 77 LYS A N 1
ATOM 625 C CA . LYS A 1 77 ? 4.721 -3.034 -11.671 1.00 89.75 77 LYS A CA 1
ATOM 626 C C . LYS A 1 77 ? 4.874 -1.887 -10.673 1.00 89.75 77 LYS A C 1
ATOM 628 O O . LYS A 1 77 ? 4.247 -1.929 -9.622 1.00 89.75 77 LYS A O 1
ATOM 633 N N . ILE A 1 78 ? 5.630 -0.846 -11.024 1.00 90.31 78 ILE A N 1
ATOM 634 C CA . ILE A 1 78 ? 5.735 0.389 -10.236 1.00 90.31 78 ILE A CA 1
ATOM 635 C C . ILE A 1 78 ? 4.360 1.043 -10.081 1.00 90.31 78 ILE A C 1
ATOM 637 O O . ILE A 1 78 ? 4.004 1.428 -8.972 1.00 90.31 78 ILE A O 1
ATOM 641 N N . GLU A 1 79 ? 3.572 1.147 -11.154 1.00 89.69 79 GLU A N 1
ATOM 642 C CA . GLU A 1 79 ? 2.210 1.693 -11.084 1.00 89.69 79 GLU A CA 1
ATOM 643 C C . GLU A 1 79 ? 1.307 0.868 -10.160 1.00 89.69 79 GLU A C 1
ATOM 645 O O . GLU A 1 79 ? 0.647 1.433 -9.291 1.00 89.69 79 GLU A O 1
ATOM 650 N N . ALA A 1 80 ? 1.341 -0.464 -10.263 1.00 89.19 80 ALA A N 1
ATOM 651 C CA . ALA A 1 80 ? 0.570 -1.339 -9.381 1.00 89.19 80 ALA A CA 1
ATOM 652 C C . ALA A 1 80 ? 0.976 -1.193 -7.901 1.00 89.19 80 ALA A C 1
ATOM 654 O O . ALA A 1 80 ? 0.112 -1.119 -7.028 1.00 89.19 80 ALA A O 1
ATOM 655 N N . LEU A 1 81 ? 2.279 -1.103 -7.615 1.00 90.31 81 LEU A N 1
ATOM 656 C CA . LEU A 1 81 ? 2.789 -0.881 -6.257 1.00 90.31 81 LEU A CA 1
ATOM 657 C C . LEU A 1 81 ? 2.405 0.505 -5.725 1.00 90.31 81 LEU A C 1
ATOM 659 O O . LEU A 1 81 ? 2.095 0.641 -4.543 1.00 90.31 81 LEU A O 1
ATOM 663 N N . LYS A 1 82 ? 2.387 1.536 -6.580 1.00 89.12 82 LYS A N 1
ATOM 664 C CA . LYS A 1 82 ? 1.925 2.887 -6.222 1.00 89.12 82 LYS A CA 1
ATOM 665 C C . LYS A 1 82 ? 0.433 2.900 -5.887 1.00 89.12 82 LYS A C 1
ATOM 667 O O . LYS A 1 82 ? 0.048 3.514 -4.891 1.00 89.12 82 LYS A O 1
ATOM 672 N N . ASP A 1 83 ? -0.388 2.196 -6.662 1.00 88.62 83 ASP A N 1
ATOM 673 C CA . ASP A 1 83 ? -1.814 2.018 -6.365 1.00 88.62 83 ASP A CA 1
ATOM 674 C C . ASP A 1 83 ? -2.024 1.306 -5.021 1.00 88.62 83 ASP A C 1
ATOM 676 O O . ASP A 1 83 ? -2.864 1.717 -4.216 1.00 88.62 83 ASP A O 1
ATOM 680 N N . GLU A 1 84 ? -1.236 0.266 -4.739 1.00 88.56 84 GLU A N 1
ATOM 681 C CA . GLU A 1 84 ? -1.294 -0.447 -3.465 1.00 88.56 84 GLU A CA 1
ATOM 682 C C . GLU A 1 84 ? -0.835 0.427 -2.291 1.00 88.56 84 GLU A C 1
ATOM 684 O O . GLU A 1 84 ? -1.513 0.481 -1.263 1.00 88.56 84 GLU A O 1
ATOM 689 N N . ALA A 1 85 ? 0.249 1.188 -2.456 1.00 90.75 85 ALA A N 1
ATOM 690 C CA . ALA A 1 85 ? 0.723 2.133 -1.450 1.00 90.75 85 ALA A CA 1
ATOM 691 C C . ALA A 1 85 ? -0.345 3.191 -1.129 1.00 90.75 85 ALA A C 1
ATOM 693 O O . ALA A 1 85 ? -0.603 3.467 0.042 1.00 90.75 85 ALA A O 1
ATOM 694 N N . LYS A 1 86 ? -1.029 3.720 -2.150 1.00 89.94 86 LYS A N 1
ATOM 695 C CA . LYS A 1 86 ? -2.137 4.671 -1.988 1.00 89.94 86 LYS A CA 1
ATOM 696 C C . LYS A 1 86 ? -3.328 4.052 -1.254 1.00 89.94 86 LYS A C 1
ATOM 698 O O . LYS A 1 86 ? -3.957 4.707 -0.425 1.00 89.94 86 LYS A O 1
ATOM 703 N N . LEU A 1 87 ? -3.635 2.783 -1.520 1.00 89.12 87 LEU A N 1
ATOM 704 C CA . LEU A 1 87 ? -4.673 2.054 -0.793 1.00 89.12 87 LEU A CA 1
ATOM 705 C C . LEU A 1 87 ? -4.305 1.882 0.690 1.00 89.12 87 LEU A C 1
ATOM 707 O O . LEU A 1 87 ? -5.171 2.026 1.551 1.00 89.12 87 LEU A O 1
ATOM 711 N N . ILE A 1 88 ? -3.044 1.568 1.000 1.00 90.50 88 ILE A N 1
ATOM 712 C CA . ILE A 1 88 ? -2.569 1.450 2.386 1.00 90.50 88 ILE A CA 1
ATOM 713 C C . ILE A 1 88 ? -2.608 2.805 3.096 1.00 90.50 88 ILE A C 1
ATOM 715 O O . ILE A 1 88 ? -3.090 2.873 4.222 1.00 90.50 88 ILE A O 1
ATOM 719 N N . GLU A 1 89 ? -2.178 3.875 2.433 1.00 90.69 89 GLU A N 1
ATOM 720 C CA . GLU A 1 89 ? -2.247 5.241 2.960 1.00 90.69 89 GLU A CA 1
ATOM 721 C C . GLU A 1 89 ? -3.684 5.622 3.339 1.00 90.69 89 GLU A C 1
ATOM 723 O O . GLU A 1 89 ? -3.935 6.015 4.474 1.00 90.69 89 GLU A O 1
ATOM 728 N N . GLN A 1 90 ? -4.656 5.374 2.454 1.00 90.25 90 GLN A N 1
ATOM 729 C CA . GLN A 1 90 ? -6.073 5.610 2.755 1.00 90.25 90 GLN A CA 1
ATOM 730 C C . GLN A 1 90 ? -6.571 4.794 3.954 1.00 90.25 90 GLN A C 1
ATOM 732 O O . GLN A 1 90 ? -7.362 5.288 4.754 1.00 90.25 90 GLN A O 1
ATOM 737 N N . LYS A 1 91 ? -6.120 3.543 4.104 1.00 88.56 91 LYS A N 1
ATOM 738 C CA . LYS A 1 91 ? -6.465 2.715 5.270 1.00 88.56 91 LYS A CA 1
ATOM 739 C C . LYS A 1 91 ? -5.880 3.275 6.566 1.00 88.56 91 LYS A C 1
ATOM 741 O O . LYS A 1 91 ? -6.567 3.238 7.582 1.00 88.56 91 LYS A O 1
ATOM 746 N N . ILE A 1 92 ? -4.647 3.785 6.533 1.00 90.12 92 ILE A N 1
ATOM 747 C CA . ILE A 1 92 ? -4.003 4.434 7.683 1.00 90.12 92 ILE A CA 1
ATOM 748 C C . ILE A 1 92 ? -4.796 5.679 8.081 1.00 90.12 92 ILE A C 1
ATOM 750 O O . ILE A 1 92 ? -5.175 5.782 9.243 1.00 90.12 92 ILE A O 1
ATOM 754 N N . THR A 1 93 ? -5.126 6.554 7.125 1.00 90.56 93 THR A N 1
ATOM 755 C CA . THR A 1 93 ? -5.938 7.755 7.382 1.00 90.56 93 THR A CA 1
ATOM 756 C C . THR A 1 93 ? -7.286 7.400 8.006 1.00 90.56 93 THR A C 1
ATOM 758 O O . THR A 1 93 ? -7.673 7.998 9.000 1.00 90.56 93 THR A O 1
ATOM 761 N N . LEU A 1 94 ? -7.973 6.372 7.498 1.00 88.38 94 LEU A N 1
ATOM 762 C CA . LEU A 1 94 ? -9.243 5.921 8.076 1.00 88.38 94 LEU A CA 1
ATOM 763 C C . LEU A 1 94 ? -9.096 5.419 9.521 1.00 88.38 94 LEU A C 1
ATOM 765 O O . LEU A 1 94 ? -9.995 5.644 10.330 1.00 88.38 94 LEU A O 1
ATOM 769 N N . ILE A 1 95 ? -7.997 4.725 9.850 1.00 86.94 95 ILE A N 1
ATOM 770 C CA . ILE A 1 95 ? -7.718 4.332 11.238 1.00 86.94 95 ILE A CA 1
ATOM 771 C C . ILE A 1 95 ? -7.485 5.570 12.100 1.00 86.94 95 ILE A C 1
ATOM 773 O O . ILE A 1 95 ? -8.048 5.640 13.183 1.00 86.94 95 ILE A O 1
ATOM 777 N N . GLU A 1 96 ? -6.678 6.522 11.634 1.00 86.00 96 GLU A N 1
ATOM 778 C CA . GLU A 1 96 ? -6.390 7.760 12.367 1.00 86.00 96 GLU A CA 1
ATOM 779 C C . GLU A 1 96 ? -7.651 8.596 12.610 1.00 86.00 96 GLU A C 1
ATOM 781 O O . GLU A 1 96 ? -7.787 9.172 13.678 1.00 86.00 96 GLU A O 1
ATOM 786 N N . GLU A 1 97 ? -8.605 8.600 11.676 1.00 86.94 97 GLU A N 1
ATOM 787 C CA . GLU A 1 97 ? -9.928 9.213 11.864 1.00 86.94 97 GLU A CA 1
ATOM 788 C C . GLU A 1 97 ? -10.833 8.446 12.850 1.00 86.94 97 GLU A C 1
ATOM 790 O O . GLU A 1 97 ? -11.848 8.980 13.293 1.00 86.94 97 GLU A O 1
ATOM 795 N N . SER A 1 98 ? -10.517 7.180 13.14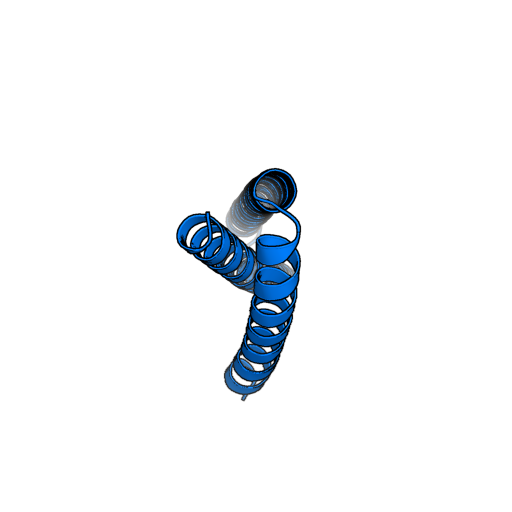8 1.00 80.62 98 SER A N 1
ATOM 796 C CA . SER A 1 98 ? -11.323 6.291 14.002 1.00 80.62 98 SER A CA 1
ATOM 797 C C . SER A 1 98 ? -10.752 6.082 15.410 1.00 80.62 98 SER A C 1
ATOM 799 O O . SER A 1 98 ? -11.392 5.388 16.206 1.00 80.62 98 SER A O 1
ATOM 801 N N . ILE A 1 99 ? -9.550 6.600 15.678 1.00 76.50 99 ILE A N 1
ATOM 802 C CA . ILE A 1 99 ? -8.912 6.673 17.002 1.00 76.50 99 ILE A CA 1
ATOM 803 C C . ILE A 1 99 ? -9.404 7.949 17.685 1.00 76.50 99 ILE A C 1
ATOM 805 O O . ILE A 1 99 ? -9.863 7.837 18.841 1.00 76.50 99 ILE A O 1
#

Sequence (99 aa):
MFEKLNVDANQRRLDTFKSNLRDMSTKGENKLLREREKLMRAYEHLKSEIATYENNVGFLTASNKKGNGLINEMMRKIEALKDEAKLIEQKITLIEESI

Organism: NCBI:txid1076179

pLDDT: mean 82.81, std 11.18, range [44.56, 94.31]